Protein AF-A0A1I7JKH4-F1 (afdb_monomer)

Organism: NCBI:txid343013

Sequence (159 aa):
MIKQAVFTCALFALTPAWAINKCMGPDGRVVYQATACPDAGELVGAEIARREAEHKAEREAEAKRRQISEETSRRTWAEYESKQKQRQQLCGGQIHDVPFVGMTVHAMENCTRFWERYGAGAHVNETETSNGVNRQYVFRVGGIKYLYTDGGKVTAIQR

Mean predicted aligned error: 14.11 Å

Secondary structure (DSSP, 8-state):
----------------S---EEEE-TTS-EEEESSPPSS----HHHHHHHHHHHHHHHHHHHHHHHHHHHHHHHHHHHHHHHHHHHHHHHTTT--BSS--TT-BHHHHHHSBHHHHHHGGG-EEEEEEETTEEEEEEE-SSSS-SEEEEETTEEEEEE-

pLDDT: mean 84.35, std 17.3, range [37.84, 98.0]

Nearest PDB structures (foldseek):
  7r7j-assembly2_B  TM=4.773E-01  e=7.524E+00  Escherichia coli K-12

Foldseek 3Di:
DDDDDDDDDDPPPDDPQDQFFFEQDPVRDTDTDSDQYPPDTDRCVVVVVVVVVVVVVVVVVVVVVVVVVVVVVVVVVVVVVVLVVVLCVQQVNAAAQADDFFAFLSCRCRRYPCNVVFVVVWDWDWDQDPQGIKIWTATPDDPWGIWIDDPRTTHDTHD

Solvent-accessible surface area (backbone atoms only — not comparable to full-atom values): 9266 Å² total; per-residue (Å²): 138,87,81,92,79,90,80,78,91,76,92,77,89,84,72,84,90,70,50,45,20,50,26,75,43,100,85,72,45,84,45,78,36,76,58,81,40,97,72,84,33,59,76,47,37,64,58,52,54,49,51,53,51,49,55,48,52,50,51,51,51,51,50,50,52,50,52,52,52,53,51,51,50,51,52,51,51,53,51,50,52,51,52,51,52,52,44,34,62,75,36,75,68,52,70,37,66,58,76,54,71,69,39,38,47,68,48,37,60,67,23,13,55,44,28,72,76,40,46,90,67,41,46,75,52,75,49,79,52,100,88,42,51,35,38,38,38,38,35,91,60,74,87,42,40,37,38,31,30,46,82,60,19,28,69,45,78,42,103

Structure (mmCIF, N/CA/C/O backbone):
data_AF-A0A1I7JKH4-F1
#
_entry.id   AF-A0A1I7JKH4-F1
#
loop_
_atom_site.group_PDB
_atom_site.id
_atom_site.type_symbol
_atom_site.label_atom_id
_atom_site.label_alt_id
_atom_site.label_comp_id
_atom_site.label_asym_id
_atom_site.label_entity_id
_atom_site.label_seq_id
_atom_site.pdbx_PDB_ins_code
_atom_site.Cartn_x
_atom_site.Cartn_y
_atom_site.Cartn_z
_atom_site.occupancy
_atom_site.B_iso_or_equiv
_atom_site.auth_seq_id
_atom_site.auth_comp_id
_atom_site.auth_asym_id
_atom_site.auth_atom_id
_atom_site.pdbx_PDB_model_num
ATOM 1 N N . MET A 1 1 ? 83.813 12.922 -47.632 1.00 43.00 1 MET A N 1
ATOM 2 C CA . MET A 1 1 ? 83.165 13.305 -48.912 1.00 43.00 1 MET A CA 1
ATOM 3 C C . MET A 1 1 ? 81.948 12.409 -49.125 1.00 43.00 1 MET A C 1
ATOM 5 O O . MET A 1 1 ? 82.018 11.278 -48.672 1.00 43.00 1 MET A O 1
ATOM 9 N N . ILE A 1 2 ? 80.913 12.908 -49.825 1.00 40.38 2 ILE A N 1
ATOM 10 C CA . ILE A 1 2 ? 79.537 12.374 -50.046 1.00 40.38 2 ILE A CA 1
ATOM 11 C C . ILE A 1 2 ? 78.534 13.064 -49.096 1.00 40.38 2 ILE A C 1
ATOM 13 O O . ILE A 1 2 ? 78.397 12.678 -47.946 1.00 40.38 2 ILE A O 1
ATOM 17 N N . LYS A 1 3 ? 78.122 14.305 -49.396 1.00 37.84 3 LYS A N 1
ATOM 18 C CA . LYS A 1 3 ? 77.075 14.784 -50.337 1.00 37.84 3 LYS A CA 1
ATOM 19 C C . LYS A 1 3 ? 75.649 14.617 -49.789 1.00 37.84 3 LYS A C 1
ATOM 21 O O . LYS A 1 3 ? 75.139 13.513 -49.671 1.00 37.84 3 LYS A O 1
ATOM 26 N N . GLN A 1 4 ? 75.040 15.769 -49.501 1.00 49.44 4 GLN A N 1
ATOM 27 C CA . GLN A 1 4 ? 73.625 15.963 -49.202 1.00 49.44 4 GLN A CA 1
ATOM 28 C C . GLN A 1 4 ? 72.737 15.520 -50.372 1.00 49.44 4 GLN A C 1
ATOM 30 O O . GLN A 1 4 ? 73.057 15.804 -51.526 1.00 49.44 4 GLN A O 1
ATOM 35 N N . ALA A 1 5 ? 71.578 14.944 -50.055 1.00 48.09 5 ALA A N 1
ATOM 36 C CA . ALA A 1 5 ? 70.377 15.055 -50.873 1.00 48.09 5 ALA A CA 1
ATOM 37 C C . ALA A 1 5 ? 69.147 15.044 -49.951 1.00 48.09 5 ALA A C 1
ATOM 39 O O . ALA A 1 5 ? 68.888 14.083 -49.233 1.00 48.09 5 ALA A O 1
ATOM 40 N N . VAL A 1 6 ? 68.444 16.172 -49.953 1.00 52.31 6 VAL A N 1
ATOM 41 C CA . VAL A 1 6 ? 67.108 16.399 -49.391 1.00 52.31 6 VAL A CA 1
ATOM 42 C C . VAL A 1 6 ? 66.102 15.495 -50.105 1.00 52.31 6 VAL A C 1
ATOM 44 O O . VAL A 1 6 ? 66.168 15.431 -51.324 1.00 52.31 6 VAL A O 1
ATOM 47 N N . PHE A 1 7 ? 65.148 14.882 -49.397 1.00 44.28 7 PHE A N 1
ATOM 48 C CA . PHE A 1 7 ? 63.785 14.677 -49.922 1.00 44.28 7 PHE A CA 1
ATOM 49 C C . PHE A 1 7 ? 62.802 14.475 -48.749 1.00 44.28 7 PHE A C 1
ATOM 51 O O . PHE A 1 7 ? 62.810 13.443 -48.089 1.00 44.28 7 PHE A O 1
ATOM 58 N N . THR A 1 8 ? 62.224 15.561 -48.234 1.00 46.84 8 THR A N 1
ATOM 59 C CA . THR A 1 8 ? 60.819 15.980 -48.434 1.00 46.84 8 THR A CA 1
ATOM 60 C C . THR A 1 8 ? 59.776 14.971 -47.938 1.00 46.84 8 THR A C 1
ATOM 62 O O . THR A 1 8 ? 59.601 13.894 -48.495 1.00 46.84 8 THR A O 1
ATOM 65 N N . CYS A 1 9 ? 59.059 15.397 -46.895 1.00 49.12 9 CYS A N 1
ATOM 66 C CA . CYS A 1 9 ? 57.841 14.833 -46.322 1.00 49.12 9 CYS A CA 1
ATOM 67 C C . CYS A 1 9 ? 56.922 14.139 -47.340 1.00 49.12 9 CYS A C 1
ATOM 69 O O . CYS A 1 9 ? 56.316 14.804 -48.178 1.00 49.12 9 CYS A O 1
ATOM 71 N N . ALA A 1 10 ? 56.725 12.830 -47.185 1.00 47.59 10 ALA A N 1
ATOM 72 C CA . ALA A 1 10 ? 55.613 12.117 -47.800 1.00 47.59 10 ALA A CA 1
ATOM 73 C C . ALA A 1 10 ? 54.608 11.740 -46.704 1.00 47.59 10 ALA A C 1
ATOM 75 O O . ALA A 1 10 ? 54.737 10.728 -46.017 1.00 47.59 10 ALA A O 1
ATOM 76 N N . LEU A 1 11 ? 53.621 12.620 -46.531 1.00 52.19 11 LEU A N 1
ATOM 77 C CA . LEU A 1 11 ? 52.347 12.332 -45.884 1.00 52.19 11 LEU A CA 1
ATOM 78 C C . LEU A 1 11 ? 51.733 11.063 -46.501 1.00 52.19 11 LEU A C 1
ATOM 80 O O . LEU A 1 11 ? 51.144 11.130 -47.573 1.00 52.19 11 LEU A O 1
ATOM 84 N N . PHE A 1 12 ? 51.858 9.916 -45.835 1.00 47.00 12 PHE A N 1
ATOM 85 C CA . PHE A 1 12 ? 51.111 8.697 -46.193 1.00 47.00 12 PHE A CA 1
ATOM 86 C C . PHE A 1 12 ? 50.493 7.975 -44.992 1.00 47.00 12 PHE A C 1
ATOM 88 O O . PHE A 1 12 ? 50.016 6.851 -45.110 1.00 47.00 12 PHE A O 1
ATOM 95 N N . ALA A 1 13 ? 50.426 8.626 -43.835 1.00 48.91 13 ALA A N 1
ATOM 96 C CA . ALA A 1 13 ? 49.629 8.144 -42.719 1.00 48.91 13 ALA A CA 1
ATOM 97 C C . ALA A 1 13 ? 48.367 9.000 -42.642 1.00 48.91 13 ALA A C 1
ATOM 99 O O . ALA A 1 13 ? 48.439 10.078 -42.068 1.00 48.91 13 ALA A O 1
ATOM 100 N N . LEU A 1 14 ? 47.283 8.559 -43.296 1.00 50.59 14 LEU A N 1
ATOM 101 C CA . LEU A 1 14 ? 45.863 8.849 -43.001 1.00 50.59 14 LEU A CA 1
ATOM 102 C C . LEU A 1 14 ? 44.997 8.511 -44.231 1.00 50.59 14 LEU A C 1
ATOM 104 O O . LEU A 1 14 ? 44.502 9.395 -44.922 1.00 50.59 14 LEU A O 1
ATOM 108 N N . THR A 1 15 ? 44.770 7.226 -44.507 1.00 46.28 15 THR A N 1
ATOM 109 C CA . THR A 1 15 ? 43.509 6.823 -45.152 1.00 46.28 15 THR A CA 1
ATOM 110 C C . THR A 1 15 ? 42.924 5.643 -44.375 1.00 46.28 15 THR A C 1
ATOM 112 O O . THR A 1 15 ? 43.642 4.676 -44.109 1.00 46.28 15 THR A O 1
ATOM 115 N N . PRO A 1 16 ? 41.656 5.706 -43.932 1.00 45.97 16 PRO A N 1
ATOM 116 C CA . PRO A 1 16 ? 40.993 4.547 -43.357 1.00 45.97 16 PRO A CA 1
ATOM 117 C C . PRO A 1 16 ? 40.790 3.533 -44.487 1.00 45.97 16 PRO A C 1
ATOM 119 O O . PRO A 1 16 ? 39.983 3.740 -45.388 1.00 45.97 16 PRO A O 1
ATOM 122 N N . ALA A 1 17 ? 41.561 2.448 -44.472 1.00 53.44 17 ALA A N 1
ATOM 123 C CA . ALA A 1 17 ? 41.658 1.502 -45.583 1.00 53.44 17 ALA A CA 1
ATOM 124 C C . ALA A 1 17 ? 40.438 0.572 -45.762 1.00 53.44 17 ALA A C 1
ATOM 126 O O . ALA A 1 17 ? 40.560 -0.447 -46.434 1.00 53.44 17 ALA A O 1
ATOM 127 N N . TRP A 1 18 ? 39.273 0.868 -45.176 1.00 54.84 18 TRP A N 1
ATOM 128 C CA . TRP A 1 18 ? 38.108 -0.034 -45.178 1.00 54.84 18 TRP A CA 1
ATOM 129 C C . TRP A 1 18 ? 36.856 0.606 -45.802 1.00 54.84 18 TRP A C 1
ATOM 131 O O . TRP A 1 18 ? 35.747 0.463 -45.293 1.00 54.84 18 TRP A O 1
ATOM 141 N N . ALA A 1 19 ? 37.008 1.324 -46.915 1.00 56.66 19 ALA A N 1
ATOM 142 C CA . ALA A 1 19 ? 35.866 1.707 -47.742 1.00 56.66 19 ALA A CA 1
ATOM 143 C C . ALA A 1 19 ? 35.515 0.543 -48.688 1.00 56.66 19 ALA A C 1
ATOM 145 O O . ALA A 1 19 ? 36.087 0.416 -49.767 1.00 56.66 19 ALA A O 1
ATOM 146 N N . ILE A 1 20 ? 34.603 -0.339 -48.269 1.00 67.75 20 ILE A N 1
ATOM 147 C CA . ILE A 1 20 ? 34.015 -1.345 -49.166 1.00 67.75 20 ILE A CA 1
ATOM 148 C C . ILE A 1 20 ? 32.908 -0.655 -49.973 1.00 67.75 20 ILE A C 1
ATOM 150 O O . ILE A 1 20 ? 31.873 -0.272 -49.425 1.00 67.75 20 ILE A O 1
ATOM 154 N N . ASN A 1 21 ? 33.135 -0.481 -51.273 1.00 68.12 21 ASN A N 1
ATOM 155 C CA . ASN A 1 21 ? 32.200 0.140 -52.206 1.00 68.12 21 ASN A CA 1
ATOM 156 C C . ASN A 1 21 ? 31.251 -0.915 -52.782 1.00 68.12 21 ASN A C 1
ATOM 158 O O . ASN A 1 21 ? 31.686 -2.008 -53.152 1.00 68.12 21 ASN A O 1
ATOM 162 N N . LYS A 1 22 ? 29.959 -0.581 -52.875 1.00 71.12 22 LYS A N 1
ATOM 163 C CA . LYS A 1 22 ? 28.948 -1.412 -53.537 1.00 71.12 22 LYS A CA 1
ATOM 164 C C . LYS A 1 22 ? 28.884 -1.006 -55.009 1.00 71.12 22 LYS A C 1
ATOM 166 O O . LYS A 1 22 ? 28.361 0.057 -55.330 1.00 71.12 22 LYS A O 1
ATOM 171 N N . CYS A 1 23 ? 29.411 -1.845 -55.891 1.00 71.94 23 CYS A N 1
ATOM 172 C CA . CYS A 1 23 ? 29.445 -1.598 -57.329 1.00 71.94 23 CYS A CA 1
ATOM 173 C C . CYS A 1 23 ? 28.429 -2.477 -58.063 1.00 71.94 23 CYS A C 1
ATOM 175 O O . CYS A 1 23 ? 28.171 -3.612 -57.658 1.00 71.94 23 CYS A O 1
ATOM 177 N N . MET A 1 24 ? 27.880 -1.967 -59.164 1.00 76.00 24 MET A N 1
ATOM 178 C CA . MET A 1 24 ? 27.115 -2.771 -60.113 1.00 76.00 24 MET A CA 1
ATOM 179 C C . MET A 1 24 ? 28.066 -3.265 -61.202 1.00 76.00 24 MET A C 1
ATOM 181 O O . MET A 1 24 ? 28.699 -2.467 -61.890 1.00 76.00 24 MET A O 1
ATOM 185 N N . GLY A 1 25 ? 28.211 -4.583 -61.305 1.00 68.81 25 GLY A N 1
ATOM 186 C CA . GLY A 1 25 ? 28.992 -5.223 -62.349 1.00 68.81 25 GLY A CA 1
ATOM 187 C C . GLY A 1 25 ? 28.338 -5.049 -63.724 1.00 68.81 25 GLY A C 1
ATOM 188 O O . GLY A 1 25 ? 27.134 -4.797 -63.815 1.00 68.81 25 GLY A O 1
ATOM 189 N N . PRO A 1 26 ? 29.105 -5.211 -64.813 1.00 66.81 26 PRO A N 1
ATOM 190 C CA . PRO A 1 26 ? 28.587 -5.124 -66.183 1.00 66.81 26 PRO A CA 1
ATOM 191 C C . PRO A 1 26 ? 27.546 -6.212 -66.515 1.00 66.81 26 PRO A C 1
ATOM 193 O O . PRO A 1 26 ? 26.830 -6.109 -67.505 1.00 66.81 26 PRO A O 1
ATOM 196 N N . ASP A 1 27 ? 27.441 -7.242 -65.679 1.00 72.00 27 ASP A N 1
ATOM 197 C CA . ASP A 1 27 ? 26.440 -8.310 -65.705 1.00 72.00 27 ASP A CA 1
ATOM 198 C C . ASP A 1 27 ? 25.180 -7.994 -64.869 1.00 72.00 27 ASP A C 1
ATOM 200 O O . ASP A 1 27 ? 24.303 -8.845 -64.718 1.00 72.00 27 ASP A O 1
ATOM 204 N N . GLY A 1 28 ? 25.093 -6.788 -64.295 1.00 69.88 28 GLY A N 1
ATOM 205 C CA . GLY A 1 28 ? 24.004 -6.350 -63.422 1.00 69.88 28 GLY A CA 1
ATOM 206 C C . GLY A 1 28 ? 24.069 -6.908 -61.995 1.00 69.88 28 GLY A C 1
ATOM 207 O O . GLY A 1 28 ? 23.142 -6.686 -61.215 1.00 69.88 28 GLY A O 1
ATOM 208 N N . ARG A 1 29 ? 25.133 -7.634 -61.619 1.00 72.06 29 ARG A N 1
ATOM 209 C CA . ARG A 1 29 ? 25.289 -8.191 -60.265 1.00 72.06 29 ARG A CA 1
ATOM 210 C C . ARG A 1 29 ? 25.961 -7.195 -59.328 1.00 72.06 29 ARG A C 1
ATOM 212 O O . ARG A 1 29 ? 26.834 -6.431 -59.724 1.00 72.06 29 ARG A O 1
ATOM 219 N N . VAL A 1 30 ? 25.573 -7.216 -58.054 1.00 74.81 30 VAL A N 1
ATOM 220 C CA . VAL A 1 30 ? 26.190 -6.370 -57.025 1.00 74.81 30 VAL A CA 1
ATOM 221 C C . VAL A 1 30 ? 27.495 -7.009 -56.549 1.00 74.81 30 VAL A C 1
ATOM 223 O O . VAL A 1 30 ? 27.486 -8.141 -56.068 1.00 74.81 30 VAL A O 1
ATOM 226 N N . VAL A 1 31 ? 28.597 -6.265 -56.634 1.00 74.62 31 VAL A N 1
ATOM 227 C CA . VAL A 1 31 ? 29.927 -6.675 -56.162 1.00 74.62 31 VAL A CA 1
ATOM 228 C C . VAL A 1 31 ? 30.420 -5.678 -55.114 1.00 74.62 31 VAL A C 1
ATOM 230 O O . VAL A 1 31 ? 30.266 -4.469 -55.273 1.00 74.62 31 VAL A O 1
ATOM 233 N N . TYR A 1 32 ? 31.010 -6.182 -54.031 1.00 74.25 32 TYR A N 1
ATOM 234 C CA . TYR A 1 32 ? 31.600 -5.373 -52.964 1.00 74.25 32 TYR A CA 1
ATOM 235 C C . TYR A 1 32 ? 33.124 -5.372 -53.119 1.00 74.25 32 TYR A C 1
ATOM 237 O O . TYR A 1 32 ? 33.737 -6.438 -53.085 1.00 74.25 32 TYR A O 1
ATOM 245 N N . GLN A 1 33 ? 33.742 -4.205 -53.305 1.00 70.81 33 GLN A N 1
ATOM 246 C CA . GLN A 1 33 ? 35.186 -4.095 -53.561 1.00 70.81 33 GLN A CA 1
ATOM 247 C C . GLN A 1 33 ? 35.829 -2.930 -52.803 1.00 70.81 33 GLN A C 1
ATOM 249 O O . GLN A 1 33 ? 35.188 -1.922 -52.522 1.00 70.81 33 GLN A O 1
ATOM 254 N N . ALA A 1 34 ? 37.118 -3.064 -52.485 1.00 68.62 34 ALA A N 1
ATOM 255 C CA . ALA A 1 34 ? 37.885 -2.038 -51.771 1.00 68.62 34 ALA A CA 1
ATOM 256 C C . ALA A 1 34 ? 38.288 -0.843 -52.660 1.00 68.62 34 ALA A C 1
ATOM 258 O O . ALA A 1 34 ? 38.680 0.207 -52.159 1.00 68.62 34 ALA A O 1
ATOM 259 N N . THR A 1 35 ? 38.204 -0.991 -53.985 1.00 65.62 35 THR A N 1
ATOM 260 C CA . THR A 1 35 ? 38.494 0.064 -54.964 1.00 65.62 35 THR A CA 1
ATOM 261 C C . THR A 1 35 ? 37.224 0.836 -55.330 1.00 65.62 35 THR A C 1
ATOM 263 O O . THR A 1 35 ? 36.128 0.271 -55.351 1.00 65.62 35 THR A O 1
ATOM 266 N N . ALA A 1 36 ? 37.345 2.140 -55.603 1.00 65.06 36 ALA A N 1
ATOM 267 C CA . ALA A 1 36 ? 36.213 2.959 -56.046 1.00 65.06 36 ALA A CA 1
ATOM 268 C C . ALA A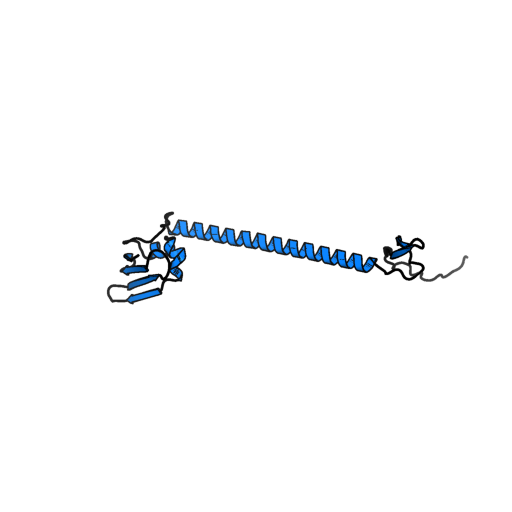 1 36 ? 35.603 2.382 -57.338 1.00 65.06 36 ALA A C 1
ATOM 270 O O . ALA A 1 36 ? 36.332 1.889 -58.202 1.00 65.06 36 ALA A O 1
ATOM 271 N N . CYS A 1 37 ? 34.272 2.393 -57.457 1.00 66.88 37 CYS A N 1
ATOM 272 C CA . CYS A 1 37 ? 33.607 1.853 -58.643 1.00 66.88 37 CYS A CA 1
ATOM 273 C C . CYS A 1 37 ? 33.906 2.738 -59.869 1.00 66.88 37 CYS A C 1
ATOM 275 O O . CYS A 1 37 ? 33.904 3.962 -59.718 1.00 66.88 37 CYS A O 1
ATOM 277 N N . PRO A 1 38 ? 34.129 2.149 -61.061 1.00 61.72 38 PRO A N 1
ATOM 278 C CA . PRO A 1 38 ? 34.423 2.903 -62.282 1.00 61.72 38 PRO A CA 1
ATOM 279 C C . PRO A 1 38 ? 33.339 3.933 -62.632 1.00 61.72 38 PRO A C 1
ATOM 281 O O . PRO A 1 38 ? 33.673 5.016 -63.096 1.00 61.72 38 PRO A O 1
ATOM 284 N N . ASP A 1 39 ? 32.077 3.632 -62.307 1.00 57.97 39 ASP A N 1
ATOM 285 C CA . ASP A 1 39 ? 30.939 4.545 -62.404 1.00 57.97 39 ASP A CA 1
ATOM 286 C C . ASP A 1 39 ? 30.262 4.648 -61.028 1.00 57.97 39 ASP A C 1
ATOM 288 O O . ASP A 1 39 ? 29.575 3.724 -60.595 1.00 57.97 39 ASP A O 1
ATOM 292 N N . ALA A 1 40 ? 30.554 5.739 -60.309 1.00 53.91 40 ALA A N 1
ATOM 293 C CA . ALA A 1 40 ? 29.907 6.229 -59.082 1.00 53.91 40 ALA A CA 1
ATOM 294 C C . ALA A 1 40 ? 29.102 5.191 -58.266 1.00 53.91 40 ALA A C 1
ATOM 296 O O . ALA A 1 40 ? 27.874 5.230 -58.206 1.00 53.91 40 ALA A O 1
ATOM 297 N N . GLY A 1 41 ? 29.798 4.273 -57.594 1.00 53.72 41 GLY A N 1
ATOM 298 C CA . GLY A 1 41 ? 29.173 3.436 -56.573 1.00 53.72 41 GLY A CA 1
ATOM 299 C C . GLY A 1 41 ? 29.066 4.193 -55.258 1.00 53.72 41 GLY A C 1
ATOM 300 O O . GLY A 1 41 ? 30.007 4.862 -54.835 1.00 53.72 41 GLY A O 1
ATOM 301 N N . GLU A 1 42 ? 27.906 4.095 -54.622 1.00 55.97 42 GLU A N 1
ATOM 302 C CA . GLU A 1 42 ? 27.618 4.742 -53.347 1.00 55.97 42 GLU A CA 1
ATOM 303 C C . GLU A 1 42 ? 28.582 4.232 -52.255 1.00 55.97 42 GLU A C 1
ATOM 305 O O . GLU A 1 42 ? 28.803 3.026 -52.104 1.00 55.97 42 GLU A O 1
ATOM 310 N N . LEU A 1 43 ? 29.188 5.149 -51.495 1.00 57.38 43 LEU A N 1
ATOM 311 C CA . LEU A 1 43 ? 30.098 4.844 -50.384 1.00 57.38 43 LEU A CA 1
ATOM 312 C C . LEU A 1 43 ? 29.302 4.270 -49.194 1.00 57.38 43 LEU A C 1
ATOM 314 O O . LEU A 1 43 ? 28.924 4.990 -48.275 1.00 57.38 43 LEU A O 1
ATOM 318 N N . VAL A 1 44 ? 29.042 2.959 -49.197 1.00 63.72 44 VAL A N 1
ATOM 319 C CA . VAL A 1 44 ? 28.180 2.291 -48.194 1.00 63.72 44 VAL A CA 1
ATOM 320 C C . VAL A 1 44 ? 28.876 2.074 -46.834 1.00 63.72 44 VAL A C 1
ATOM 322 O O . VAL A 1 44 ? 28.211 1.881 -45.820 1.00 63.72 44 VAL A O 1
ATOM 325 N N . GLY A 1 45 ? 30.211 2.140 -46.765 1.00 70.25 45 GLY A N 1
ATOM 326 C CA . GLY A 1 45 ? 30.972 1.832 -45.541 1.00 70.25 45 GLY A CA 1
ATOM 327 C C . GLY A 1 45 ? 30.662 2.742 -44.342 1.00 70.25 45 GLY A C 1
ATOM 328 O O . GLY A 1 45 ? 30.540 2.257 -43.219 1.00 70.25 45 GLY A O 1
ATOM 329 N N . ALA A 1 46 ? 30.471 4.045 -44.573 1.00 77.00 46 ALA A N 1
ATOM 330 C CA . ALA A 1 46 ? 30.138 4.994 -43.507 1.00 77.00 46 ALA A CA 1
ATOM 331 C C . ALA A 1 46 ? 28.723 4.762 -42.946 1.00 77.00 46 ALA A C 1
ATOM 333 O O . ALA A 1 46 ? 28.504 4.860 -41.740 1.00 77.00 46 ALA A O 1
ATOM 334 N N . GLU A 1 47 ? 27.777 4.399 -43.813 1.00 77.56 47 GLU A N 1
ATOM 335 C CA . GLU A 1 47 ? 26.401 4.085 -43.425 1.00 77.56 47 GLU A CA 1
ATOM 336 C C . GLU A 1 47 ? 26.314 2.760 -42.653 1.00 77.56 47 GLU A C 1
ATOM 338 O O . GLU A 1 47 ? 25.582 2.673 -41.669 1.00 77.56 47 GLU A O 1
ATOM 343 N N . ILE A 1 48 ? 27.096 1.744 -43.040 1.00 81.00 48 ILE A N 1
ATOM 344 C CA . ILE A 1 48 ? 27.187 0.477 -42.294 1.00 81.00 48 ILE A CA 1
ATOM 345 C C . ILE A 1 48 ? 27.753 0.730 -40.894 1.00 81.00 48 ILE A C 1
ATOM 347 O O . ILE A 1 48 ? 27.135 0.331 -39.909 1.00 81.00 48 ILE A O 1
ATOM 351 N N . ALA A 1 49 ? 28.866 1.463 -40.791 1.00 85.38 49 ALA A N 1
ATOM 352 C CA . ALA A 1 49 ? 29.472 1.793 -39.502 1.00 85.38 49 ALA A CA 1
ATOM 353 C C . ALA A 1 49 ? 28.516 2.595 -38.597 1.00 85.38 49 ALA A C 1
ATOM 355 O O . ALA A 1 49 ? 28.449 2.349 -37.391 1.00 85.38 49 ALA A O 1
ATOM 356 N N . ARG A 1 50 ? 27.733 3.518 -39.175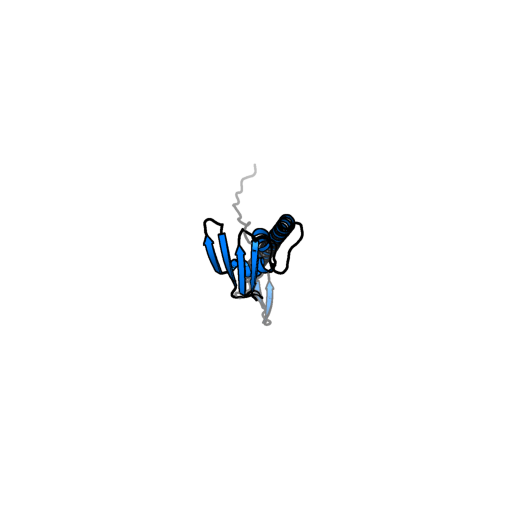 1.00 86.44 50 ARG A N 1
ATOM 357 C CA . ARG A 1 50 ? 26.701 4.271 -38.450 1.00 86.44 50 ARG A CA 1
ATOM 358 C C . ARG A 1 50 ? 25.608 3.352 -37.906 1.00 86.44 50 ARG A C 1
ATOM 360 O O . ARG A 1 50 ? 25.318 3.413 -36.715 1.00 86.44 50 ARG A O 1
ATOM 367 N N . ARG A 1 51 ? 25.048 2.465 -38.736 1.00 88.62 51 ARG A N 1
ATOM 368 C CA . ARG A 1 51 ? 24.008 1.509 -38.311 1.00 88.62 51 ARG A CA 1
ATOM 369 C C . ARG A 1 51 ? 24.505 0.546 -37.239 1.00 88.62 51 ARG A C 1
ATOM 371 O O . ARG A 1 51 ? 23.778 0.243 -36.299 1.00 88.62 51 ARG A O 1
ATOM 378 N N . GLU A 1 52 ? 25.743 0.074 -37.347 1.00 93.31 52 GLU A N 1
ATOM 379 C CA . GLU A 1 52 ? 26.349 -0.788 -36.329 1.00 93.31 52 GLU A CA 1
ATOM 380 C C . GLU A 1 52 ? 26.529 -0.058 -34.993 1.00 93.31 52 GLU A C 1
ATOM 382 O O . GLU A 1 52 ? 26.230 -0.625 -33.937 1.00 93.31 52 GLU A O 1
ATOM 387 N N . ALA A 1 53 ? 26.969 1.204 -35.028 1.00 93.50 53 ALA A N 1
ATOM 388 C CA . ALA A 1 53 ? 27.080 2.044 -33.840 1.00 93.50 53 ALA A CA 1
ATOM 389 C C . ALA A 1 53 ? 25.707 2.319 -33.205 1.00 93.50 53 ALA A C 1
ATOM 391 O O . ALA A 1 53 ? 25.570 2.198 -31.988 1.00 93.50 53 ALA A O 1
ATOM 392 N N . GLU A 1 54 ? 24.685 2.610 -34.015 1.00 94.31 54 GLU A N 1
ATOM 393 C CA . GLU A 1 54 ? 23.299 2.802 -33.566 1.00 94.31 54 GLU A CA 1
ATOM 394 C C . GLU A 1 54 ? 22.742 1.530 -32.910 1.00 94.31 54 GLU A C 1
ATOM 396 O O . GLU A 1 54 ? 22.284 1.581 -31.769 1.00 94.31 54 GLU A O 1
ATOM 401 N N . HIS A 1 55 ? 22.876 0.364 -33.550 1.00 95.62 55 HIS A N 1
ATOM 402 C CA . HIS A 1 55 ? 22.450 -0.914 -32.969 1.00 95.62 55 HIS A CA 1
ATOM 403 C C . HIS A 1 55 ? 23.229 -1.294 -31.707 1.00 95.62 55 HIS A C 1
ATOM 405 O O . HIS A 1 55 ? 22.703 -1.960 -30.812 1.00 95.62 55 HIS A O 1
ATOM 411 N N . LYS A 1 56 ? 24.512 -0.933 -31.614 1.00 96.75 56 LYS A N 1
ATOM 412 C CA . LYS A 1 56 ? 25.287 -1.137 -30.387 1.00 96.75 56 LYS A CA 1
ATOM 413 C C . LYS A 1 56 ? 24.766 -0.237 -29.266 1.00 96.75 56 LYS A C 1
ATOM 415 O O . LYS A 1 56 ? 24.495 -0.745 -28.182 1.00 96.75 56 LYS A O 1
ATOM 420 N N . ALA A 1 57 ? 24.564 1.049 -29.544 1.00 96.75 57 ALA A N 1
ATOM 421 C CA . ALA A 1 57 ? 24.024 2.003 -28.581 1.00 96.75 57 ALA A CA 1
ATOM 422 C C . ALA A 1 57 ? 22.614 1.609 -28.111 1.00 96.75 57 ALA A C 1
ATOM 424 O O . ALA A 1 57 ? 22.309 1.702 -26.924 1.00 96.75 57 ALA A O 1
ATOM 425 N N . GLU A 1 58 ? 21.769 1.109 -29.014 1.00 96.56 58 GLU A N 1
ATOM 426 C CA . GLU A 1 58 ? 20.431 0.618 -28.687 1.00 96.56 58 GLU A CA 1
ATOM 427 C C . GLU A 1 58 ? 20.481 -0.595 -27.750 1.00 96.56 58 GLU A C 1
ATOM 429 O O . GLU A 1 58 ? 19.826 -0.585 -26.704 1.00 96.56 58 GLU A O 1
ATOM 434 N N . ARG A 1 59 ? 21.315 -1.597 -28.064 1.00 97.12 59 ARG A N 1
ATOM 435 C CA . ARG A 1 59 ? 21.512 -2.780 -27.208 1.00 97.12 59 ARG A CA 1
ATOM 436 C C . ARG A 1 59 ? 22.063 -2.412 -25.835 1.00 97.12 59 ARG A C 1
ATOM 438 O O . ARG A 1 59 ? 21.615 -2.956 -24.829 1.00 97.12 59 ARG A O 1
ATOM 445 N N . GLU A 1 60 ? 23.009 -1.479 -25.769 1.00 97.06 60 GLU A N 1
ATOM 446 C CA . GLU A 1 60 ? 23.547 -0.976 -24.501 1.00 97.06 60 GLU A CA 1
ATOM 447 C C . GLU A 1 60 ? 22.482 -0.218 -23.695 1.00 97.06 60 GLU A C 1
ATOM 449 O O . GLU A 1 60 ? 22.364 -0.413 -22.483 1.00 97.06 60 GLU A O 1
ATOM 454 N N . ALA A 1 61 ? 21.655 0.598 -24.354 1.00 97.44 61 ALA A N 1
ATOM 455 C CA . ALA A 1 61 ? 20.551 1.302 -23.712 1.00 97.44 61 ALA A CA 1
ATOM 456 C C . ALA A 1 61 ? 19.474 0.336 -23.194 1.00 97.44 61 ALA A C 1
ATOM 458 O O . ALA A 1 61 ? 18.954 0.525 -22.093 1.00 97.44 61 ALA A O 1
ATOM 459 N N . GLU A 1 62 ? 19.141 -0.711 -23.950 1.00 97.56 62 GLU A N 1
ATOM 460 C CA . GLU A 1 62 ? 18.226 -1.768 -23.515 1.00 97.56 62 GLU A CA 1
ATOM 461 C C . GLU A 1 62 ? 18.797 -2.570 -22.341 1.00 97.56 62 GLU A C 1
ATOM 463 O O . GLU A 1 62 ? 18.118 -2.731 -21.325 1.00 97.56 62 GLU A O 1
ATOM 468 N N . ALA A 1 63 ? 20.063 -2.988 -22.416 1.00 97.62 63 ALA A N 1
ATOM 469 C CA . ALA A 1 63 ? 20.739 -3.684 -21.326 1.00 97.62 63 ALA A CA 1
ATOM 470 C C . ALA A 1 63 ? 20.759 -2.835 -20.045 1.00 97.62 63 ALA A C 1
ATOM 472 O O . ALA A 1 63 ? 20.447 -3.336 -18.963 1.00 97.62 63 ALA A O 1
ATOM 473 N N . LYS A 1 64 ? 21.037 -1.531 -20.162 1.00 97.75 64 LYS A N 1
ATOM 474 C CA . LYS A 1 64 ? 20.997 -0.596 -19.032 1.00 97.75 64 LYS A CA 1
ATOM 475 C C . LYS A 1 64 ? 19.587 -0.447 -18.462 1.00 97.75 64 LYS A C 1
ATOM 477 O O . LYS A 1 64 ? 19.417 -0.478 -17.245 1.00 97.75 64 LYS A O 1
ATOM 482 N N . ARG A 1 65 ? 18.562 -0.324 -19.313 1.00 97.56 65 ARG A N 1
ATOM 483 C CA . ARG A 1 65 ? 17.153 -0.283 -18.878 1.00 97.56 65 ARG A CA 1
ATOM 484 C C . ARG A 1 65 ? 16.764 -1.552 -18.124 1.00 97.56 65 ARG A C 1
ATOM 486 O O . ARG A 1 65 ? 16.147 -1.461 -17.065 1.00 97.56 65 ARG A O 1
ATOM 493 N N . ARG A 1 66 ? 17.179 -2.719 -18.619 1.00 97.56 66 ARG A N 1
ATOM 494 C CA . ARG A 1 66 ? 16.949 -4.004 -17.957 1.00 97.56 66 ARG A CA 1
ATOM 495 C C . ARG A 1 66 ? 17.635 -4.071 -16.594 1.00 97.56 66 ARG A C 1
ATOM 497 O O . ARG A 1 66 ? 16.981 -4.424 -15.620 1.00 97.56 66 ARG A O 1
ATOM 504 N N . GLN A 1 67 ? 18.900 -3.662 -16.502 1.00 97.31 67 GLN A N 1
ATOM 505 C CA . GLN A 1 67 ? 19.624 -3.606 -15.228 1.00 97.31 67 GLN A CA 1
ATOM 506 C C . GLN A 1 67 ? 18.929 -2.694 -14.210 1.00 97.31 67 GLN A C 1
ATOM 508 O O . GLN A 1 67 ? 18.712 -3.105 -13.073 1.00 97.31 67 GLN A O 1
ATOM 513 N N . ILE A 1 68 ? 18.513 -1.493 -14.624 1.00 98.00 68 ILE A N 1
ATOM 514 C CA . ILE A 1 68 ? 17.782 -0.557 -13.756 1.00 98.00 68 ILE A CA 1
ATOM 515 C C . ILE A 1 68 ? 16.449 -1.164 -13.301 1.00 98.00 68 ILE A C 1
ATOM 517 O O . ILE A 1 68 ? 16.085 -1.050 -12.131 1.00 98.00 68 ILE A O 1
ATOM 521 N N . SER A 1 69 ? 15.721 -1.828 -14.201 1.00 97.44 69 SER A N 1
ATOM 522 C CA . SER A 1 69 ? 14.456 -2.492 -13.877 1.00 97.44 69 SER A CA 1
ATOM 523 C C . SER A 1 69 ? 14.651 -3.627 -12.869 1.00 97.44 69 SER A C 1
ATOM 525 O O . SER A 1 69 ? 13.892 -3.740 -11.906 1.00 97.44 69 SER A O 1
ATOM 527 N N . GLU A 1 70 ? 15.674 -4.461 -13.060 1.00 97.25 70 GLU A N 1
ATOM 528 C CA . GLU A 1 70 ? 16.012 -5.560 -12.153 1.00 97.25 70 GLU A CA 1
ATOM 529 C C . GLU A 1 70 ? 16.449 -5.038 -10.780 1.00 97.25 70 GLU A C 1
ATOM 531 O O . GLU A 1 70 ? 15.989 -5.538 -9.754 1.00 97.25 70 GLU A O 1
ATOM 536 N N . GLU A 1 71 ? 17.282 -3.999 -10.735 1.00 97.38 71 GLU A N 1
ATOM 537 C CA . GLU A 1 71 ? 17.707 -3.372 -9.485 1.00 97.38 71 GLU A CA 1
ATOM 538 C C . GLU A 1 71 ? 16.528 -2.738 -8.739 1.00 97.38 71 GLU A C 1
ATOM 540 O O . GLU A 1 71 ? 16.361 -2.952 -7.537 1.00 97.38 71 GLU A O 1
ATOM 545 N N . THR A 1 72 ? 15.669 -2.008 -9.451 1.00 97.31 72 THR A N 1
ATOM 546 C CA . THR A 1 72 ? 14.457 -1.403 -8.881 1.00 97.31 72 THR A CA 1
ATOM 547 C C . THR A 1 72 ? 13.526 -2.478 -8.324 1.00 97.31 72 THR A C 1
ATOM 549 O O . THR A 1 72 ? 13.014 -2.349 -7.211 1.00 97.31 72 THR A O 1
ATOM 552 N N . SER A 1 73 ? 13.369 -3.589 -9.047 1.00 96.56 73 SER A N 1
ATOM 553 C CA . SER A 1 73 ? 12.605 -4.749 -8.580 1.00 96.56 73 SER A CA 1
ATOM 554 C C . SER A 1 73 ? 13.213 -5.338 -7.304 1.00 96.56 73 SER A C 1
ATOM 556 O O . SER A 1 73 ? 12.504 -5.590 -6.339 1.00 96.56 73 SER A O 1
ATOM 558 N N . ARG A 1 74 ? 14.540 -5.500 -7.234 1.00 96.94 74 ARG A N 1
ATOM 559 C CA . ARG A 1 74 ? 15.211 -5.997 -6.018 1.00 96.94 74 ARG A CA 1
ATOM 560 C C . ARG A 1 74 ? 15.016 -5.066 -4.823 1.00 96.94 74 ARG A C 1
ATOM 562 O O . ARG A 1 74 ? 14.721 -5.543 -3.732 1.00 96.94 74 ARG A O 1
ATOM 569 N N . ARG A 1 75 ? 15.153 -3.752 -5.021 1.00 96.38 75 ARG A N 1
ATOM 570 C CA . ARG A 1 75 ? 14.960 -2.749 -3.959 1.00 96.38 75 ARG A CA 1
ATOM 571 C C . ARG A 1 75 ? 13.525 -2.758 -3.434 1.00 96.38 75 ARG A C 1
ATOM 573 O O . ARG A 1 75 ? 13.326 -2.805 -2.226 1.00 96.38 75 ARG A O 1
ATOM 580 N N . THR A 1 76 ? 12.542 -2.780 -4.333 1.00 96.62 76 THR A N 1
ATOM 581 C CA . THR A 1 76 ? 11.118 -2.834 -3.959 1.00 96.62 76 THR A CA 1
ATOM 582 C C . THR A 1 76 ? 10.761 -4.130 -3.231 1.00 96.62 76 THR A C 1
ATOM 584 O O . THR A 1 76 ? 10.059 -4.081 -2.223 1.00 96.62 76 THR A O 1
ATOM 587 N N . TRP A 1 77 ? 11.297 -5.279 -3.659 1.00 94.50 77 TRP A N 1
ATOM 588 C CA . TRP A 1 77 ? 11.130 -6.548 -2.942 1.00 94.50 77 TRP A CA 1
ATOM 589 C C . TRP A 1 77 ? 11.758 -6.530 -1.545 1.00 94.50 77 TRP A C 1
ATOM 591 O O . TRP A 1 77 ? 11.114 -6.960 -0.590 1.00 94.50 77 TRP A O 1
ATOM 601 N N . ALA A 1 78 ? 12.976 -6.001 -1.404 1.00 96.19 78 ALA A N 1
ATOM 602 C CA . ALA A 1 78 ? 13.640 -5.884 -0.106 1.00 96.19 78 ALA A CA 1
ATOM 603 C C . ALA A 1 78 ? 12.871 -4.958 0.856 1.00 96.19 78 ALA A C 1
ATOM 605 O O . ALA A 1 78 ? 12.734 -5.266 2.041 1.00 96.19 78 ALA A O 1
ATOM 606 N N . GLU A 1 79 ? 12.326 -3.847 0.351 1.00 95.94 79 GLU A N 1
ATOM 607 C CA . GLU A 1 79 ? 11.469 -2.943 1.126 1.00 95.94 79 GLU A CA 1
ATOM 608 C C . GLU A 1 79 ? 10.144 -3.607 1.529 1.00 95.94 79 GLU A C 1
ATOM 610 O O . GLU A 1 79 ? 9.680 -3.455 2.659 1.00 95.94 79 GLU A O 1
ATOM 615 N N . TYR A 1 80 ? 9.528 -4.370 0.627 1.00 93.19 80 TYR A N 1
ATOM 616 C CA . TYR A 1 80 ? 8.328 -5.134 0.949 1.00 93.19 80 TYR A CA 1
ATOM 617 C C . TYR A 1 80 ? 8.604 -6.160 2.056 1.00 93.19 80 TYR A C 1
ATOM 619 O O . TYR A 1 80 ? 7.858 -6.233 3.032 1.00 93.19 80 TYR A O 1
ATOM 627 N N . GLU A 1 81 ? 9.696 -6.919 1.946 1.00 93.50 81 GLU A N 1
ATOM 628 C CA . GLU A 1 81 ? 10.071 -7.927 2.938 1.00 93.50 81 GLU A CA 1
ATOM 629 C C . GLU A 1 81 ? 10.352 -7.302 4.313 1.00 93.50 81 GLU A C 1
ATOM 631 O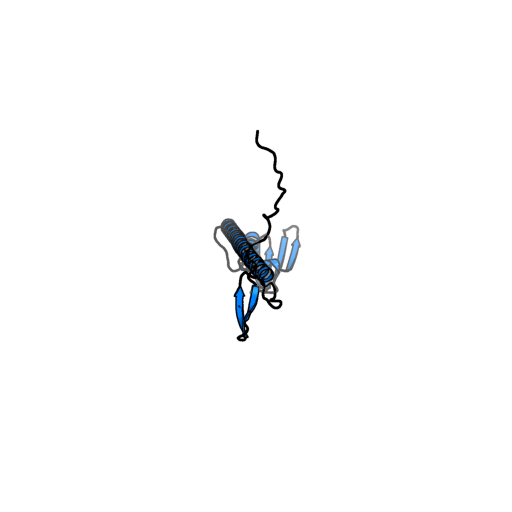 O . GLU A 1 81 ? 9.902 -7.828 5.334 1.00 93.50 81 GLU A O 1
ATOM 636 N N . SER A 1 82 ? 11.042 -6.157 4.357 1.00 94.94 82 SER A N 1
ATOM 637 C CA . SER A 1 82 ? 11.314 -5.455 5.615 1.00 94.94 82 SER A CA 1
ATOM 638 C C . SER A 1 82 ? 10.028 -4.958 6.280 1.00 94.94 82 SER A C 1
ATOM 640 O O . SER A 1 82 ? 9.836 -5.196 7.475 1.00 94.94 82 SER A O 1
ATOM 642 N N . LYS A 1 83 ? 9.095 -4.376 5.513 1.00 90.94 83 LYS A N 1
ATOM 643 C CA . LYS A 1 83 ? 7.773 -3.958 6.012 1.00 90.94 83 LYS A CA 1
ATOM 644 C C . LYS A 1 83 ? 6.960 -5.136 6.542 1.00 90.94 83 LYS A C 1
ATOM 646 O O . LYS A 1 83 ? 6.344 -5.022 7.600 1.00 90.94 83 LYS A O 1
ATOM 651 N N . GLN A 1 84 ? 6.976 -6.277 5.851 1.00 89.50 84 GLN A N 1
ATOM 652 C CA . GLN A 1 84 ? 6.280 -7.479 6.319 1.00 89.50 84 GLN A CA 1
ATOM 653 C C . GLN A 1 84 ? 6.873 -8.000 7.633 1.00 89.50 84 GLN A C 1
ATOM 655 O O . GLN A 1 84 ? 6.119 -8.288 8.561 1.00 89.50 84 GLN A O 1
ATOM 660 N N . LYS A 1 85 ? 8.206 -8.057 7.759 1.00 91.94 85 LYS A N 1
ATOM 661 C CA . LYS A 1 85 ? 8.876 -8.453 9.012 1.00 91.94 85 LYS A CA 1
ATOM 662 C C . LYS A 1 85 ? 8.557 -7.493 10.155 1.00 91.94 85 LYS A C 1
ATOM 664 O O . LYS A 1 85 ? 8.199 -7.944 11.240 1.00 91.94 85 LYS A O 1
ATOM 669 N N . GLN A 1 86 ? 8.623 -6.186 9.907 1.00 92.50 86 GLN A N 1
ATOM 670 C CA . GLN A 1 86 ? 8.279 -5.168 10.899 1.00 92.50 86 GLN A CA 1
ATOM 671 C C . GLN A 1 86 ? 6.826 -5.315 11.366 1.00 92.50 86 GLN A C 1
ATOM 673 O O . GLN A 1 86 ? 6.554 -5.291 12.564 1.00 92.50 86 GLN A O 1
ATOM 678 N N . ARG A 1 87 ? 5.889 -5.523 10.434 1.00 92.50 87 ARG A N 1
ATOM 679 C CA . ARG A 1 87 ? 4.477 -5.739 10.765 1.00 92.50 87 ARG A CA 1
ATOM 680 C C . ARG A 1 87 ? 4.268 -7.020 11.567 1.00 92.50 87 ARG A C 1
ATOM 682 O O . ARG A 1 87 ? 3.535 -7.004 12.548 1.00 92.50 87 ARG A O 1
ATOM 689 N N . GLN A 1 88 ? 4.923 -8.118 11.195 1.00 91.69 88 GLN A N 1
ATOM 690 C CA . GLN A 1 88 ? 4.856 -9.365 11.960 1.00 91.69 88 GLN A CA 1
ATOM 691 C C . GLN A 1 88 ? 5.373 -9.181 13.389 1.00 91.69 88 GLN A C 1
ATOM 693 O O . GLN A 1 88 ? 4.738 -9.664 14.320 1.00 91.69 88 GLN A O 1
ATOM 698 N N . GLN A 1 89 ? 6.474 -8.451 13.577 1.00 93.06 89 GLN A N 1
ATOM 699 C CA . GLN A 1 89 ? 7.001 -8.138 14.908 1.00 93.06 89 GLN A CA 1
ATOM 700 C C . GLN A 1 89 ? 6.021 -7.287 15.723 1.00 93.06 89 GLN A C 1
ATOM 702 O O . GLN A 1 89 ? 5.731 -7.628 16.867 1.00 93.06 89 GLN A O 1
ATOM 707 N N . LEU A 1 90 ? 5.467 -6.228 15.123 1.00 92.62 90 LEU A N 1
ATOM 708 C CA . LEU A 1 90 ? 4.488 -5.347 15.767 1.00 92.62 90 LEU A CA 1
ATOM 709 C C . LEU A 1 90 ? 3.232 -6.110 16.217 1.00 92.62 90 LEU A C 1
ATOM 711 O O . LEU A 1 90 ? 2.690 -5.855 17.287 1.00 92.62 90 LEU A O 1
ATOM 715 N N . CYS A 1 91 ? 2.792 -7.068 15.404 1.00 93.62 91 CYS A N 1
ATOM 716 C CA . CYS A 1 91 ? 1.568 -7.831 15.622 1.00 93.62 91 CYS A CA 1
ATOM 717 C C . CYS A 1 91 ? 1.779 -9.147 16.383 1.00 93.62 91 CYS A C 1
ATOM 719 O O . CYS A 1 91 ? 0.876 -9.981 16.418 1.00 93.62 91 CYS A O 1
ATOM 721 N N . GLY A 1 92 ? 2.972 -9.387 16.942 1.00 89.94 92 GLY A N 1
ATOM 722 C CA . GLY A 1 92 ? 3.281 -10.635 17.652 1.00 89.94 92 GLY A CA 1
ATOM 723 C C . GLY A 1 92 ? 3.114 -11.894 16.788 1.00 89.94 92 GLY A C 1
ATOM 724 O O . GLY A 1 92 ? 2.782 -12.959 17.297 1.00 89.94 92 GLY A O 1
ATOM 725 N N . GLY A 1 93 ? 3.287 -11.766 15.470 1.00 88.56 93 GLY A N 1
ATOM 726 C CA . GLY A 1 93 ? 3.080 -12.825 14.482 1.00 88.56 93 GLY A CA 1
ATOM 727 C C . GLY A 1 93 ? 1.625 -13.039 14.051 1.00 88.56 93 GLY A C 1
ATOM 728 O O . GLY A 1 93 ? 1.390 -13.794 13.108 1.00 88.56 93 GLY A O 1
ATOM 729 N N . GLN A 1 94 ? 0.651 -12.367 14.670 1.00 90.12 94 GLN A N 1
ATOM 730 C CA . GLN A 1 94 ? -0.767 -12.578 14.389 1.00 90.12 94 GLN A CA 1
ATOM 731 C C . GLN A 1 94 ? -1.363 -11.426 13.572 1.00 90.12 94 GLN A C 1
ATOM 733 O O . GLN A 1 94 ? -1.634 -10.342 14.079 1.00 90.12 94 GLN A O 1
ATOM 738 N N . ILE A 1 95 ? -1.607 -11.682 12.286 1.00 94.69 95 ILE A N 1
ATOM 739 C CA . ILE A 1 95 ? -2.334 -10.763 11.403 1.00 94.69 95 ILE A CA 1
ATOM 740 C C . ILE A 1 95 ? -3.731 -11.337 11.173 1.00 94.69 95 ILE A C 1
ATOM 742 O O . ILE A 1 95 ? -3.877 -12.442 10.653 1.00 94.69 95 ILE A O 1
ATOM 746 N N . HIS A 1 96 ? -4.757 -10.582 11.546 1.00 95.44 96 HIS A N 1
ATOM 747 C CA . HIS A 1 96 ? -6.152 -10.962 11.366 1.00 95.44 96 HIS A CA 1
ATOM 748 C C . HIS A 1 96 ? -6.666 -10.546 9.984 1.00 95.44 96 HIS A C 1
ATOM 750 O O . HIS A 1 96 ? -6.234 -9.543 9.416 1.00 95.44 96 HIS A O 1
ATOM 756 N N . ASP A 1 97 ? -7.641 -11.266 9.438 1.00 95.69 97 ASP A N 1
ATOM 757 C CA . ASP A 1 97 ? -8.246 -10.861 8.164 1.00 95.69 97 ASP A CA 1
ATOM 758 C C . ASP A 1 97 ? -9.143 -9.630 8.325 1.00 95.69 97 ASP A C 1
ATOM 760 O O . ASP A 1 97 ? -9.105 -8.718 7.499 1.00 95.69 97 ASP A O 1
ATOM 764 N N . VAL A 1 98 ? -9.911 -9.573 9.415 1.00 96.06 98 VAL A N 1
ATOM 765 C CA . VAL A 1 98 ? -10.859 -8.499 9.741 1.00 96.06 98 VAL A CA 1
ATOM 766 C C . VAL A 1 98 ? -10.757 -8.114 11.221 1.00 96.06 98 VAL A C 1
ATOM 768 O O . VAL A 1 98 ? -10.388 -8.959 12.041 1.00 96.06 98 VAL A O 1
ATOM 771 N N . PRO A 1 99 ? -11.096 -6.867 11.589 1.00 97.31 99 PRO A N 1
ATOM 772 C CA . PRO A 1 99 ? -11.218 -6.479 12.990 1.00 97.31 99 PRO A CA 1
ATOM 773 C C . PRO A 1 99 ? -12.385 -7.195 13.685 1.00 97.31 99 PRO A C 1
ATOM 775 O O . PRO A 1 99 ? -13.330 -7.651 13.037 1.00 97.31 99 PRO A O 1
ATOM 778 N N . PHE A 1 100 ? -12.329 -7.262 15.017 1.00 97.25 100 PHE A N 1
ATOM 779 C CA . PHE A 1 100 ? -13.382 -7.815 15.874 1.00 97.25 100 PHE A CA 1
ATOM 780 C C . PH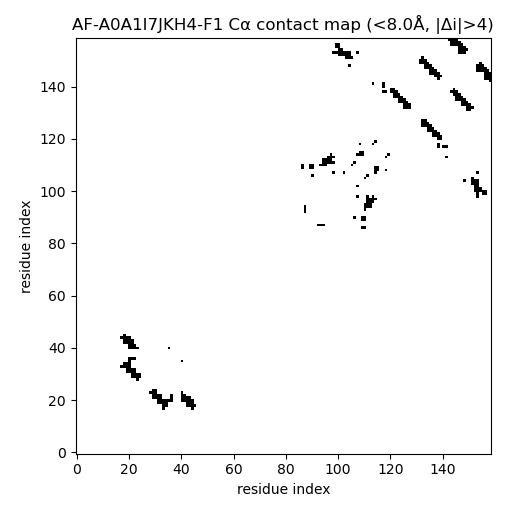E A 1 100 ? -13.598 -6.942 17.118 1.00 97.25 100 PHE A C 1
ATOM 782 O O . PHE A 1 100 ? -12.726 -6.165 17.505 1.00 97.25 100 PHE A O 1
ATOM 789 N N . VAL A 1 101 ? -14.771 -7.063 17.745 1.00 97.75 101 VAL A N 1
ATOM 790 C CA . VAL A 1 101 ? -15.121 -6.311 18.963 1.00 97.75 101 VAL A CA 1
ATOM 791 C C . VAL A 1 101 ? -14.173 -6.674 20.108 1.00 97.75 101 VAL A C 1
ATOM 793 O O . VAL A 1 101 ? -13.922 -7.846 20.367 1.00 97.75 101 VAL A O 1
ATOM 796 N N . GLY A 1 102 ? -13.645 -5.664 20.794 1.00 97.38 102 GLY A N 1
ATOM 797 C CA . GLY A 1 1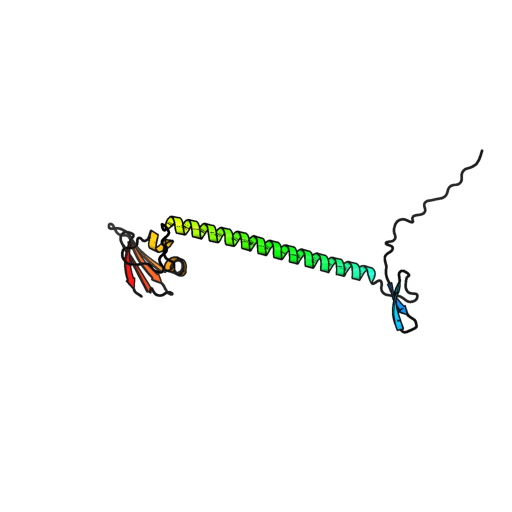02 ? -12.643 -5.789 21.853 1.00 97.38 102 GLY A CA 1
ATOM 798 C C . GLY A 1 102 ? -11.195 -5.646 21.373 1.00 97.38 102 GLY A C 1
ATOM 799 O O . GLY A 1 102 ? -10.312 -5.429 22.205 1.00 97.38 102 GLY A O 1
ATOM 800 N N . MET A 1 103 ? -10.939 -5.705 20.059 1.00 97.00 103 MET A N 1
ATOM 801 C CA . MET A 1 103 ? -9.618 -5.435 19.481 1.00 97.00 103 MET A CA 1
ATOM 802 C C . MET A 1 103 ? -9.185 -3.994 19.789 1.00 97.00 103 MET A C 1
ATOM 804 O O . MET A 1 103 ? -10.004 -3.078 19.751 1.00 97.00 103 MET A O 1
ATOM 808 N N . THR A 1 104 ? -7.907 -3.761 20.083 1.00 96.19 104 THR A N 1
ATOM 809 C CA . THR A 1 104 ? -7.396 -2.391 20.250 1.00 96.19 104 THR A CA 1
ATOM 810 C C . THR A 1 104 ? -7.369 -1.660 18.908 1.00 96.19 104 THR A C 1
ATOM 812 O O . THR A 1 104 ? -7.178 -2.283 17.865 1.00 96.19 104 THR A O 1
ATOM 815 N N . VAL A 1 105 ? -7.505 -0.333 18.920 1.00 95.56 105 VAL A N 1
ATOM 816 C CA . VAL A 1 105 ? -7.361 0.495 17.706 1.00 95.56 105 VAL A CA 1
ATOM 817 C C . VAL A 1 105 ? -6.005 0.237 17.047 1.00 95.56 105 VAL A C 1
ATOM 819 O O . VAL A 1 105 ? -5.939 -0.001 15.849 1.00 95.56 105 VAL A O 1
ATOM 822 N N . HIS A 1 106 ? -4.935 0.144 17.839 1.00 94.69 106 HIS A N 1
ATOM 823 C CA . HIS A 1 106 ? -3.604 -0.168 17.325 1.00 94.69 106 HIS A CA 1
ATOM 824 C C . HIS A 1 106 ? -3.553 -1.499 16.552 1.00 94.69 106 HIS A C 1
ATOM 826 O O . HIS A 1 106 ? -3.015 -1.550 15.445 1.00 94.69 106 HIS A O 1
ATOM 832 N N . ALA A 1 107 ? -4.130 -2.572 17.105 1.00 95.75 107 ALA A N 1
ATOM 833 C CA . ALA A 1 107 ? -4.177 -3.869 16.435 1.00 95.75 107 ALA A CA 1
ATOM 834 C C . ALA A 1 107 ? -5.109 -3.849 15.214 1.00 95.75 107 ALA A C 1
ATOM 836 O O . ALA A 1 107 ? -4.790 -4.448 14.190 1.00 95.75 107 ALA A O 1
ATOM 837 N N . MET A 1 108 ? -6.226 -3.124 15.283 1.00 95.94 108 MET A N 1
ATOM 838 C CA . MET A 1 108 ? -7.121 -2.930 14.142 1.00 95.94 108 MET A CA 1
ATOM 839 C C . MET A 1 108 ? -6.375 -2.304 12.963 1.00 95.94 108 MET A C 1
ATOM 841 O O . MET A 1 108 ? -6.448 -2.831 11.852 1.00 95.94 108 MET A O 1
ATOM 845 N N . GLU A 1 109 ? -5.645 -1.219 13.211 1.00 95.06 109 GLU A N 1
ATOM 846 C CA . GLU A 1 109 ? -4.994 -0.427 12.169 1.00 95.06 109 GLU A CA 1
ATOM 847 C C . GLU A 1 109 ? -3.766 -1.123 11.574 1.00 95.06 109 GLU A C 1
ATOM 849 O O . GLU A 1 109 ? -3.531 -1.076 10.369 1.00 95.06 109 GLU A O 1
ATOM 854 N N . ASN A 1 110 ? -2.986 -1.816 12.404 1.00 95.06 110 ASN A N 1
ATOM 855 C CA . ASN A 1 110 ? -1.699 -2.363 11.974 1.00 95.06 110 ASN A CA 1
ATOM 856 C C . ASN A 1 110 ? -1.742 -3.872 11.696 1.00 95.06 110 ASN A C 1
ATOM 858 O O . ASN A 1 110 ? -1.008 -4.388 10.845 1.00 95.06 110 ASN A O 1
ATOM 862 N N . CYS A 1 111 ? -2.628 -4.591 12.382 1.00 96.56 111 CYS A N 1
ATOM 863 C CA . CYS A 1 111 ? -2.639 -6.051 12.437 1.00 96.56 111 CYS A CA 1
ATOM 864 C C . CYS A 1 111 ? -3.866 -6.671 11.773 1.00 96.56 111 CYS A C 1
ATOM 866 O O . CYS A 1 111 ? -4.132 -7.856 11.974 1.00 96.56 111 CYS A O 1
ATOM 868 N N . THR A 1 112 ? -4.590 -5.915 10.938 1.00 96.44 112 THR A N 1
ATOM 869 C CA . THR A 1 112 ? -5.654 -6.469 10.091 1.00 96.44 112 THR A CA 1
ATOM 870 C C . THR A 1 112 ? -5.372 -6.275 8.601 1.00 96.44 112 THR A C 1
ATOM 872 O O . THR A 1 112 ? -4.914 -5.214 8.170 1.00 96.44 112 THR A O 1
ATOM 875 N N . ARG A 1 113 ? -5.651 -7.298 7.780 1.00 95.44 113 ARG A N 1
ATOM 876 C CA . ARG A 1 113 ? -5.600 -7.189 6.307 1.00 95.44 113 ARG A CA 1
ATOM 877 C C . ARG A 1 113 ? -6.698 -6.274 5.774 1.00 95.44 113 ARG A C 1
ATOM 879 O O . ARG A 1 113 ? -6.505 -5.597 4.767 1.00 95.44 113 ARG A O 1
ATOM 886 N N . PHE A 1 114 ? -7.848 -6.249 6.449 1.00 96.38 114 PHE A N 1
ATOM 887 C CA . PHE A 1 114 ? -8.934 -5.331 6.134 1.00 96.38 114 PHE A CA 1
ATOM 888 C C . PHE A 1 114 ? -8.465 -3.873 6.193 1.00 96.38 114 PHE A C 1
ATOM 890 O O . PHE A 1 114 ? -8.670 -3.137 5.229 1.00 96.38 114 PHE A O 1
ATOM 897 N N . TRP A 1 115 ? -7.792 -3.466 7.273 1.00 95.94 115 TRP A N 1
ATOM 898 C CA . TRP A 1 115 ? -7.318 -2.091 7.404 1.00 95.94 115 TRP A CA 1
ATOM 899 C C . TRP A 1 115 ? -6.204 -1.746 6.419 1.00 95.94 115 TRP A C 1
ATOM 901 O O . TRP A 1 115 ? -6.248 -0.695 5.792 1.00 95.94 115 TRP A O 1
ATOM 911 N N . GLU A 1 116 ? -5.254 -2.653 6.197 1.00 93.81 116 GLU A N 1
ATOM 912 C CA . GLU A 1 116 ? -4.215 -2.477 5.173 1.00 93.81 116 GLU A CA 1
ATOM 913 C C . GLU A 1 116 ? -4.806 -2.182 3.785 1.00 93.81 116 GLU A C 1
ATOM 915 O O . GLU A 1 116 ? -4.269 -1.368 3.039 1.00 93.81 116 GLU A O 1
ATOM 920 N N . ARG A 1 117 ? -5.927 -2.826 3.438 1.00 95.31 117 ARG A N 1
ATOM 921 C CA . ARG A 1 117 ? -6.554 -2.674 2.122 1.00 95.31 117 ARG A CA 1
ATOM 922 C C . ARG A 1 117 ? -7.516 -1.491 2.029 1.00 95.31 117 ARG A C 1
ATOM 924 O O . ARG A 1 117 ? -7.610 -0.880 0.969 1.00 95.31 117 ARG A O 1
ATOM 931 N N . TYR A 1 118 ? -8.263 -1.204 3.093 1.00 96.31 118 TYR A N 1
ATOM 932 C CA . TYR A 1 118 ? -9.397 -0.272 3.044 1.00 96.31 118 TYR A CA 1
ATOM 933 C C . TYR A 1 118 ? -9.285 0.909 4.017 1.00 96.31 118 TYR A C 1
ATOM 935 O O . TYR A 1 118 ? -10.021 1.881 3.867 1.00 96.31 118 TYR A O 1
ATOM 943 N N . GLY A 1 119 ? -8.366 0.860 4.984 1.00 94.19 119 GLY A N 1
ATOM 944 C CA . GLY A 1 119 ? -8.211 1.855 6.049 1.00 94.19 119 GLY A CA 1
ATOM 945 C C . GLY A 1 119 ? -7.910 3.259 5.531 1.00 94.19 119 GLY A C 1
ATOM 946 O O . GLY A 1 119 ? -8.531 4.216 5.977 1.00 94.19 119 GLY A O 1
ATOM 947 N N . ALA A 1 120 ? -7.049 3.386 4.516 1.00 92.88 120 ALA A N 1
ATOM 948 C CA . ALA A 1 120 ? -6.723 4.681 3.906 1.00 92.88 120 ALA A CA 1
ATOM 949 C C . ALA A 1 120 ? -7.929 5.374 3.238 1.00 92.88 120 ALA A C 1
ATOM 951 O O . ALA A 1 120 ? -7.912 6.585 3.039 1.00 92.88 120 ALA A O 1
ATOM 952 N N . GLY A 1 121 ? -8.968 4.613 2.876 1.00 91.69 121 GLY A N 1
ATOM 953 C CA . GLY A 1 121 ? -10.205 5.130 2.290 1.00 91.69 121 GLY A CA 1
ATOM 954 C C . GLY A 1 121 ? -11.344 5.314 3.295 1.00 91.69 121 GLY A C 1
ATOM 955 O O . GLY A 1 121 ? -12.457 5.647 2.880 1.00 91.69 121 GLY A O 1
ATOM 956 N N . ALA A 1 122 ? -11.108 5.057 4.583 1.00 95.56 122 ALA A N 1
ATOM 957 C CA . ALA A 1 122 ? -12.121 5.206 5.616 1.00 95.56 122 ALA A CA 1
ATOM 958 C C . ALA A 1 122 ? -12.385 6.688 5.897 1.00 95.56 122 ALA A C 1
ATOM 960 O O . ALA A 1 122 ? -11.461 7.470 6.112 1.00 95.56 122 ALA A O 1
ATOM 961 N N . HIS A 1 123 ? -13.657 7.074 5.940 1.00 97.12 123 HIS A N 1
ATOM 962 C CA . HIS A 1 123 ? -14.040 8.366 6.494 1.00 97.12 123 HIS A CA 1
ATOM 963 C C . HIS A 1 123 ? -14.191 8.238 8.010 1.00 97.12 123 HIS A C 1
ATOM 965 O O . HIS A 1 123 ? -14.818 7.287 8.476 1.00 97.12 123 HIS A O 1
ATOM 971 N N . VAL A 1 124 ? -13.621 9.173 8.768 1.00 96.81 124 VAL A N 1
ATOM 972 C CA . VAL A 1 124 ? -13.582 9.106 10.232 1.00 96.81 124 VAL A CA 1
ATOM 973 C C . VAL A 1 124 ? -14.390 10.252 10.819 1.00 96.81 124 VAL A C 1
ATOM 975 O O . VAL A 1 124 ? -14.042 11.415 10.631 1.00 96.81 124 VAL A O 1
ATOM 978 N N . ASN A 1 125 ? -15.443 9.905 11.553 1.00 96.31 125 ASN A N 1
ATOM 979 C CA . ASN A 1 125 ? -16.161 10.830 12.419 1.00 96.31 125 ASN A CA 1
ATOM 980 C C . ASN A 1 125 ? -15.624 10.650 13.837 1.00 96.31 125 ASN A C 1
ATOM 982 O O . ASN A 1 125 ? -15.816 9.592 14.436 1.00 96.31 125 ASN A O 1
ATOM 986 N N . GLU A 1 126 ? -14.934 11.659 14.357 1.00 95.88 126 GLU A N 1
ATOM 987 C CA . GLU A 1 126 ? -14.358 11.646 15.701 1.00 95.88 126 GLU A CA 1
ATOM 988 C C . GLU A 1 126 ? -15.174 12.535 16.642 1.00 95.88 126 GLU A C 1
ATOM 990 O O . GLU A 1 126 ? -15.656 13.603 16.266 1.00 95.88 126 GLU A O 1
ATOM 995 N N . THR A 1 127 ? -15.354 12.083 17.877 1.00 93.81 127 THR A N 1
ATOM 996 C CA . THR A 1 127 ? -15.953 12.866 18.955 1.00 93.81 127 THR A CA 1
ATOM 997 C C . THR A 1 127 ? -15.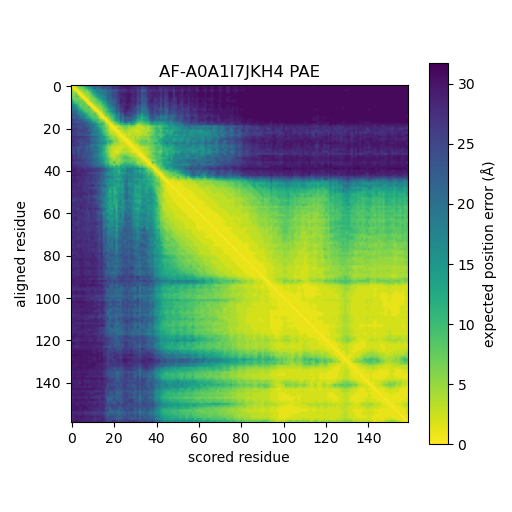099 12.704 20.200 1.00 93.81 127 THR A C 1
ATOM 999 O O . THR A 1 127 ? -14.958 11.602 20.730 1.00 93.81 127 THR A O 1
ATOM 1002 N N . GLU A 1 128 ? -14.537 13.811 20.668 1.00 93.06 128 GLU A N 1
ATOM 1003 C CA . GLU A 1 128 ? -13.753 13.868 21.895 1.00 93.06 128 GLU A CA 1
ATOM 1004 C C . GLU A 1 128 ? -14.608 14.432 23.032 1.00 93.06 128 GLU A C 1
ATOM 1006 O O . GLU A 1 128 ? -15.295 15.444 22.887 1.00 93.06 128 GLU A O 1
ATOM 1011 N N . THR A 1 129 ? -14.592 13.744 24.170 1.00 86.44 129 THR A N 1
ATOM 1012 C CA . THR A 1 129 ? -15.317 14.132 25.384 1.00 86.44 129 THR A CA 1
ATOM 1013 C C . THR A 1 129 ? -14.394 14.032 26.594 1.00 86.44 129 THR A C 1
ATOM 1015 O O . THR A 1 129 ? -13.309 13.457 26.513 1.00 86.44 129 THR A O 1
ATOM 1018 N N . SER A 1 130 ? -14.849 14.495 27.763 1.00 88.38 130 SER A N 1
ATOM 1019 C CA . SER A 1 130 ? -14.131 14.290 29.032 1.00 88.38 130 SER A CA 1
ATOM 1020 C C . SER A 1 130 ? -13.879 12.814 29.367 1.00 88.38 130 SER A C 1
ATOM 1022 O O . SER A 1 130 ? -13.012 12.513 30.180 1.00 88.38 130 SER A O 1
ATOM 1024 N N . ASN A 1 131 ? -14.638 11.900 28.755 1.00 82.38 131 ASN A N 1
ATOM 1025 C CA . ASN A 1 131 ? -14.554 10.460 28.990 1.00 82.38 131 ASN A CA 1
ATOM 1026 C C . ASN A 1 131 ? -13.654 9.741 27.970 1.00 82.38 131 ASN A C 1
ATOM 1028 O O . ASN A 1 131 ? -13.463 8.532 28.077 1.00 82.38 131 ASN A O 1
ATOM 1032 N N . GLY A 1 132 ? -13.092 10.469 26.998 1.00 87.50 132 GLY A N 1
ATOM 1033 C CA . GLY A 1 132 ? -12.208 9.936 25.968 1.00 87.50 132 GLY A CA 1
ATOM 1034 C C . GLY A 1 132 ? -12.691 10.207 24.545 1.00 87.50 132 GLY A C 1
ATOM 1035 O O . GLY A 1 132 ? -13.615 10.991 24.308 1.00 87.50 132 GLY A O 1
ATOM 1036 N N . VAL A 1 133 ? -12.026 9.543 23.598 1.00 92.00 133 VAL A N 1
ATOM 1037 C CA . VAL A 1 133 ? -12.246 9.697 22.158 1.00 92.00 133 VAL A CA 1
ATOM 1038 C C . VAL A 1 133 ? -13.066 8.528 21.617 1.00 92.00 133 VAL A C 1
ATOM 1040 O O . VAL A 1 133 ? -12.650 7.369 21.716 1.00 92.00 133 VAL A O 1
ATOM 1043 N N . ASN A 1 134 ? -14.195 8.848 20.990 1.00 94.88 134 ASN A N 1
ATOM 1044 C CA . ASN A 1 134 ? -15.019 7.921 20.225 1.00 94.88 134 ASN A CA 1
ATOM 1045 C C . ASN A 1 134 ? -14.826 8.185 18.727 1.00 94.88 134 ASN A C 1
ATOM 1047 O O . ASN A 1 134 ? -14.767 9.338 18.296 1.00 94.88 134 ASN A O 1
ATOM 1051 N N . ARG A 1 135 ? -14.719 7.123 17.927 1.00 96.88 135 ARG A N 1
ATOM 1052 C CA . ARG A 1 135 ? -14.621 7.230 16.467 1.00 96.88 135 ARG A CA 1
ATOM 1053 C C . ARG A 1 135 ? -15.585 6.282 15.784 1.00 96.88 135 ARG A C 1
ATOM 1055 O O . ARG A 1 135 ? -15.697 5.116 16.160 1.00 96.88 135 ARG A O 1
ATOM 1062 N N . GLN A 1 136 ? -16.191 6.768 14.710 1.00 97.50 136 GLN A N 1
ATOM 1063 C CA . GLN A 1 136 ? -16.863 5.958 13.707 1.00 97.50 136 GLN A CA 1
ATOM 1064 C C . GLN A 1 136 ? -16.057 6.002 12.409 1.00 97.50 136 GLN A C 1
ATOM 1066 O O . GLN A 1 136 ? -15.856 7.064 11.824 1.00 97.50 136 GLN A O 1
ATOM 1071 N N . TYR A 1 137 ? -15.666 4.829 11.927 1.00 97.62 137 TYR A N 1
ATOM 1072 C CA . TYR A 1 137 ? -15.047 4.634 10.624 1.00 97.62 137 TYR A CA 1
ATOM 1073 C C . TYR A 1 137 ? -16.104 4.165 9.633 1.00 97.62 137 TYR A C 1
ATOM 1075 O O . TYR A 1 137 ? -16.779 3.160 9.865 1.00 97.62 137 TYR A O 1
ATOM 1083 N N . VAL A 1 138 ? -16.241 4.891 8.530 1.00 97.75 138 VAL A N 1
ATOM 1084 C CA . VAL A 1 138 ? -17.180 4.606 7.448 1.00 97.75 138 VAL A CA 1
ATOM 1085 C C . VAL A 1 138 ? -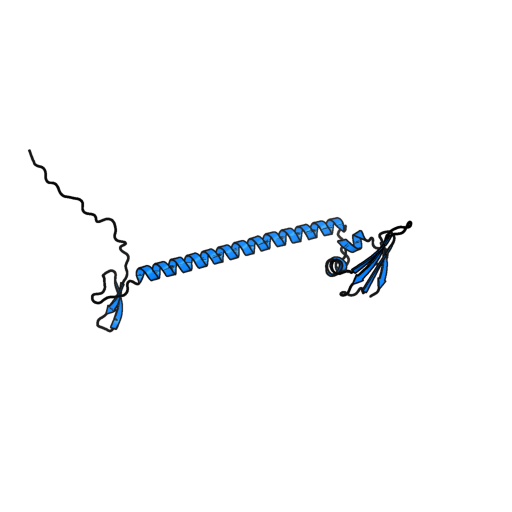16.395 4.151 6.226 1.00 97.75 138 VAL A C 1
ATOM 1087 O O . VAL A 1 138 ? -15.598 4.909 5.670 1.00 97.75 138 VAL A O 1
ATOM 1090 N N . PHE A 1 139 ? -16.641 2.924 5.778 1.00 96.44 139 PHE A N 1
ATOM 1091 C CA . PHE A 1 139 ? -15.978 2.344 4.613 1.00 96.44 139 PHE A CA 1
ATOM 1092 C C . PHE A 1 139 ? -16.953 2.275 3.437 1.00 96.44 139 PHE A C 1
ATOM 1094 O O . PHE A 1 139 ? -18.080 1.798 3.567 1.00 96.44 139 PHE A O 1
ATOM 1101 N N . ARG A 1 140 ? -16.516 2.737 2.260 1.00 94.12 140 ARG A N 1
ATOM 1102 C CA . ARG A 1 140 ? -17.311 2.651 1.018 1.00 94.12 140 ARG A CA 1
ATOM 1103 C C . ARG A 1 140 ? -17.197 1.293 0.326 1.00 94.12 140 ARG A C 1
ATOM 1105 O O . ARG A 1 140 ? -18.041 0.947 -0.494 1.00 94.12 140 ARG A O 1
ATOM 1112 N N . VAL A 1 141 ? -16.125 0.564 0.618 1.00 90.19 141 VAL A N 1
ATOM 1113 C CA . VAL A 1 141 ? -15.761 -0.713 0.002 1.00 90.19 141 VAL A CA 1
ATOM 1114 C C . VAL A 1 141 ? -15.251 -1.669 1.077 1.00 90.19 141 VAL A C 1
ATOM 1116 O O . VAL A 1 141 ? -14.725 -1.238 2.101 1.00 90.19 141 VAL A O 1
ATOM 1119 N N . GLY A 1 142 ? -15.384 -2.970 0.825 1.00 87.56 142 GLY A N 1
ATOM 1120 C CA . GLY A 1 142 ? -15.078 -4.016 1.800 1.00 87.56 142 GLY A CA 1
ATOM 1121 C C . GLY A 1 142 ? -16.325 -4.511 2.541 1.00 87.56 142 GLY A C 1
ATOM 1122 O O . GLY A 1 142 ? -17.384 -3.899 2.501 1.00 87.56 142 GLY A O 1
ATOM 1123 N N . GLY A 1 143 ? -16.214 -5.669 3.196 1.00 92.62 143 GLY A N 1
ATOM 1124 C CA . GLY A 1 143 ? -17.337 -6.334 3.876 1.00 92.62 143 GLY A CA 1
ATOM 1125 C C . GLY A 1 143 ? -17.687 -5.778 5.263 1.00 92.62 143 GLY A C 1
ATOM 1126 O O . GLY A 1 143 ? -18.241 -6.521 6.072 1.00 92.62 143 GLY A O 1
ATOM 1127 N N . ILE A 1 144 ? -17.280 -4.545 5.575 1.00 96.62 144 ILE A N 1
ATOM 1128 C CA . ILE A 1 144 ? -17.621 -3.786 6.787 1.00 96.62 144 ILE A CA 1
ATOM 1129 C C . ILE A 1 144 ? -18.014 -2.391 6.304 1.00 96.62 144 ILE A C 1
ATOM 1131 O O . ILE A 1 144 ? -17.245 -1.788 5.566 1.00 96.62 144 ILE A O 1
ATOM 1135 N N . LYS A 1 145 ? -19.179 -1.887 6.714 1.00 97.06 145 LYS A N 1
ATOM 1136 C CA . LYS A 1 145 ? -19.668 -0.537 6.386 1.00 97.06 145 LYS A CA 1
ATOM 1137 C C . LYS A 1 145 ? -19.317 0.472 7.466 1.00 97.06 145 LYS A C 1
ATOM 1139 O O . LYS A 1 145 ? -18.868 1.571 7.152 1.00 97.06 145 LYS A O 1
ATOM 1144 N N . TYR A 1 146 ? -19.498 0.079 8.727 1.00 97.69 146 TYR A N 1
ATOM 1145 C CA . TYR A 1 146 ? -19.235 0.927 9.884 1.00 97.69 146 TYR A CA 1
ATOM 1146 C C . TYR A 1 146 ? -18.443 0.164 10.939 1.00 97.69 146 TYR A C 1
ATOM 1148 O O . TYR A 1 146 ? -18.745 -0.992 11.243 1.00 97.69 146 TYR A O 1
ATOM 1156 N N . LEU A 1 147 ? -17.445 0.821 11.516 1.00 97.88 147 LEU A N 1
ATOM 1157 C CA . LEU A 1 147 ? -16.695 0.325 12.662 1.00 97.88 147 LEU A CA 1
ATOM 1158 C C . LEU A 1 147 ? -16.658 1.417 13.722 1.00 97.88 147 LEU A C 1
ATOM 1160 O O . LEU A 1 147 ? -16.352 2.565 13.418 1.00 97.88 147 LEU A O 1
ATOM 1164 N N . TYR A 1 148 ? -16.962 1.050 14.959 1.00 97.94 148 TYR A N 1
ATOM 1165 C CA . TYR A 1 148 ? -17.022 1.974 16.082 1.00 97.94 148 TYR A CA 1
ATOM 1166 C C . TYR A 1 148 ? -15.915 1.655 17.071 1.00 97.94 148 TYR A C 1
ATOM 1168 O O . TYR A 1 148 ? -15.668 0.482 17.372 1.00 97.94 148 TYR A O 1
ATOM 1176 N N . THR A 1 149 ? -15.261 2.694 17.579 1.00 97.50 149 THR A N 1
ATOM 1177 C CA . THR A 1 149 ? -14.251 2.568 18.624 1.00 97.50 149 THR A CA 1
ATOM 1178 C C . THR A 1 149 ? -14.531 3.523 19.762 1.00 97.50 149 THR A C 1
ATOM 1180 O O . THR A 1 149 ? -14.879 4.675 19.524 1.00 97.50 149 THR A O 1
ATOM 1183 N N . ASP A 1 150 ? -14.302 3.054 20.978 1.00 95.44 150 ASP A N 1
ATOM 1184 C CA . ASP A 1 150 ? -14.395 3.837 22.203 1.00 95.44 150 ASP A CA 1
ATOM 1185 C C . ASP A 1 150 ? -13.282 3.393 23.157 1.00 95.44 150 ASP A C 1
ATOM 1187 O O . ASP A 1 150 ? -12.903 2.216 23.177 1.00 95.44 150 ASP A O 1
ATO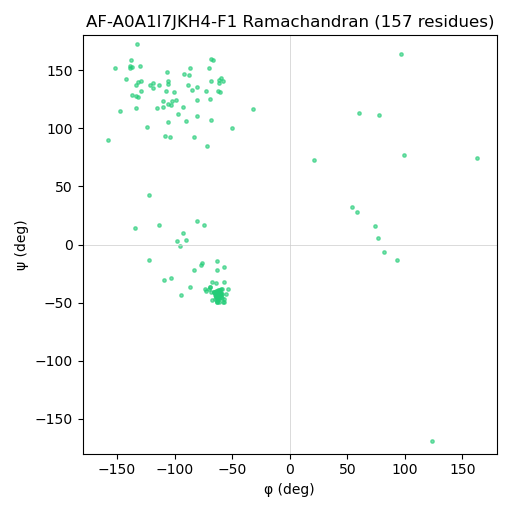M 1191 N N . GLY A 1 151 ? -12.695 4.336 23.893 1.00 91.06 151 GLY A N 1
ATOM 1192 C CA . GLY A 1 151 ? -11.608 4.055 24.836 1.00 91.06 151 GLY A CA 1
ATOM 1193 C C . GLY A 1 151 ? -10.421 3.309 24.209 1.00 91.06 151 GLY A C 1
ATOM 1194 O O . GLY A 1 151 ? -9.801 2.462 24.854 1.00 91.06 151 GLY A O 1
ATOM 1195 N N . GLY A 1 152 ? -10.133 3.557 22.925 1.00 92.94 152 GLY A N 1
ATOM 1196 C CA . GLY A 1 152 ? -9.040 2.902 22.198 1.00 92.94 152 GLY A CA 1
ATOM 1197 C C . GLY A 1 152 ? -9.297 1.441 21.808 1.00 92.94 152 GLY A C 1
ATOM 1198 O O . GLY A 1 152 ? -8.351 0.738 21.437 1.00 92.94 152 GLY A O 1
ATOM 1199 N N . LYS A 1 153 ? -10.547 0.966 21.853 1.00 96.94 153 LYS A N 1
ATOM 1200 C CA . LYS A 1 153 ? -10.936 -0.388 21.430 1.00 96.94 153 LYS A CA 1
ATOM 1201 C C . LYS A 1 153 ? -12.117 -0.366 20.473 1.00 96.94 153 LYS A C 1
ATOM 1203 O O . LYS A 1 153 ? -12.948 0.529 20.525 1.00 96.94 153 LYS A O 1
ATOM 1208 N N . VAL A 1 154 ? -12.213 -1.384 19.628 1.00 97.94 154 VAL A N 1
ATOM 1209 C CA . VAL A 1 154 ? -13.376 -1.638 18.776 1.00 97.94 154 VAL A CA 1
ATOM 1210 C C . VAL A 1 154 ? -14.554 -2.060 19.648 1.00 97.94 154 VAL A C 1
ATOM 1212 O O . VAL A 1 154 ? -14.452 -3.033 20.393 1.00 97.94 154 VAL A O 1
ATOM 1215 N N . THR A 1 155 ? -15.680 -1.365 19.541 1.00 97.88 155 THR A N 1
ATOM 1216 C CA . THR A 1 155 ? -16.892 -1.638 20.330 1.00 97.88 155 THR A CA 1
ATOM 1217 C C . THR A 1 155 ? -18.021 -2.232 19.500 1.00 97.88 155 THR A C 1
ATOM 1219 O O . THR A 1 155 ? -18.788 -3.039 20.016 1.00 97.88 155 THR A O 1
ATOM 1222 N N . ALA A 1 156 ? -18.104 -1.902 18.209 1.00 97.88 156 ALA A N 1
ATOM 1223 C CA . ALA A 1 156 ? -19.112 -2.454 17.309 1.00 97.88 156 ALA A CA 1
ATOM 1224 C C . ALA A 1 156 ? -18.631 -2.491 15.852 1.00 97.88 156 ALA A C 1
ATOM 1226 O O . ALA A 1 156 ? -17.810 -1.677 15.427 1.00 97.88 156 ALA A O 1
ATOM 1227 N N . ILE A 1 157 ? -19.165 -3.442 15.080 1.00 98.00 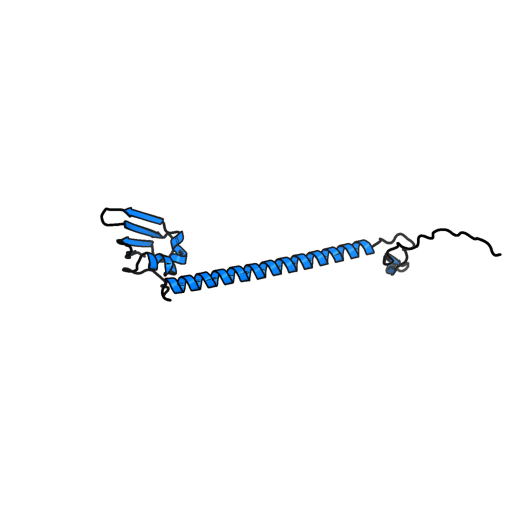157 ILE A N 1
ATOM 1228 C CA . ILE A 1 157 ? -18.881 -3.623 13.651 1.00 98.00 157 ILE A CA 1
ATOM 1229 C C . ILE A 1 157 ? -20.197 -3.906 12.927 1.00 98.00 157 ILE A C 1
ATOM 1231 O O . ILE A 1 157 ? -20.921 -4.827 13.297 1.00 98.00 157 ILE A O 1
ATOM 1235 N N . GLN A 1 158 ? -20.472 -3.155 11.864 1.00 97.25 158 GLN A N 1
ATOM 1236 C CA . GLN A 1 158 ? -21.630 -3.334 10.993 1.00 97.25 158 GLN A CA 1
ATOM 1237 C C . GLN A 1 158 ? -21.173 -3.645 9.565 1.00 97.25 158 GLN A C 1
ATOM 1239 O O . GLN A 1 158 ? -20.280 -2.981 9.036 1.00 97.25 158 GLN A O 1
ATOM 1244 N N . ARG A 1 159 ? -21.794 -4.648 8.939 1.00 95.00 159 ARG A N 1
ATOM 1245 C CA . ARG A 1 159 ? -21.460 -5.150 7.597 1.00 95.00 159 ARG A CA 1
ATOM 1246 C C . ARG A 1 159 ? -22.494 -4.747 6.545 1.00 95.00 159 ARG A C 1
ATOM 1248 O O . ARG A 1 159 ? -23.670 -4.523 6.905 1.00 95.00 159 ARG A O 1
#

Radius of gyration: 38.9 Å; Cα contacts (8 Å, |Δi|>4): 189; chains: 1; bounding box: 105×29×95 Å